Protein AF-G0HT87-F1 (afdb_monomer_lite)

Sequence (83 aa):
MYDTCTDRVRHMQLLFAFGRKDVFPVGDLGIRKGFEAVVGDGYSRAEMREYAERWSPYRSYASLYLWRASEDIAESVAEVRED

Foldseek 3Di:
DDDLVVLQVVLVCCLPVVVQQAGDSLSDPLLVQLCCQPVNDDDDSVRVVVVLCVVPPRSSVVSVNSNVSSPPPVVVVVVVPPD

Organism: Haloarcula hispanica (strain ATCC 33960 / DSM 4426 / JCM 8911 / NBRC 102182 / NCIMB 2187 / VKM B-1755) (NCBI:txid634497)

Radius of gyration: 14.2 Å; chains: 1; bounding box: 32×31×48 Å

Secondary structure (DSSP, 8-state):
---HHHHHHHHHHHHHTS--SS---TT-HHHHHHHHHHH-S---HHHHHHHHGGGTT-HHHHHHHHHHHHS-HHHHHHHTT--

pLDDT: mean 70.92, std 14.62, range [43.72, 87.88]

InterPro domains:
  IPR011257 DNA glycosylase [SSF48150] (12-68)
  IPR051912 Alkylbase DNA Glycosylase/Transcriptional Activator [PTHR43003] (11-71)

Structure (mmCIF, N/CA/C/O backbone):
data_AF-G0HT87-F1
#
_entry.id   AF-G0HT87-F1
#
loop_
_atom_site.group_PDB
_atom_site.id
_atom_site.type_symbol
_atom_site.label_atom_id
_atom_site.label_alt_id
_atom_site.label_comp_id
_atom_site.label_asym_id
_atom_site.label_entity_id
_atom_site.label_seq_id
_atom_site.pdbx_PDB_ins_code
_atom_site.Cartn_x
_atom_site.Cartn_y
_atom_site.Cartn_z
_atom_site.occupancy
_atom_site.B_iso_or_equiv
_atom_site.auth_seq_id
_atom_site.auth_comp_id
_atom_site.auth_asym_id
_atom_site.auth_atom_id
_atom_site.pdbx_PDB_model_num
ATOM 1 N N . MET A 1 1 ? 5.491 -5.768 23.086 1.00 43.72 1 MET A N 1
ATOM 2 C CA . MET A 1 1 ? 6.728 -5.642 22.293 1.00 43.72 1 MET A CA 1
ATOM 3 C C . MET A 1 1 ? 6.874 -6.914 21.478 1.00 43.72 1 MET A C 1
ATOM 5 O O . MET A 1 1 ? 7.333 -7.908 22.018 1.00 43.72 1 MET A O 1
ATOM 9 N N . TYR A 1 2 ? 6.355 -6.926 20.250 1.00 47.50 2 TYR A N 1
ATOM 10 C CA . TYR A 1 2 ? 6.555 -8.035 19.315 1.00 47.50 2 TYR A CA 1
ATOM 11 C C . TYR A 1 2 ? 7.663 -7.632 18.346 1.00 47.50 2 TYR A C 1
ATOM 13 O O . TYR A 1 2 ? 7.717 -6.486 17.903 1.00 47.50 2 TYR A O 1
ATOM 21 N N . ASP A 1 3 ? 8.591 -8.556 18.127 1.00 46.28 3 ASP A N 1
ATOM 22 C CA . ASP A 1 3 ? 9.778 -8.358 17.311 1.00 46.28 3 ASP A CA 1
ATOM 23 C C . ASP A 1 3 ? 9.391 -8.251 15.825 1.00 46.28 3 ASP A C 1
ATOM 25 O O . ASP A 1 3 ? 8.741 -9.144 15.270 1.00 46.28 3 ASP A O 1
ATOM 29 N N . THR A 1 4 ? 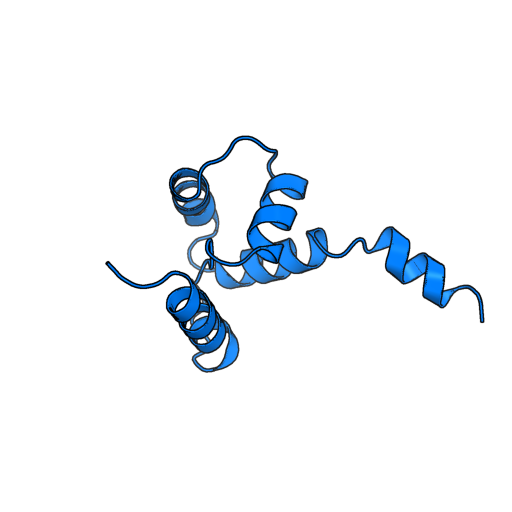9.810 -7.161 15.177 1.00 55.06 4 THR A N 1
ATOM 30 C CA . THR A 1 4 ? 9.544 -6.839 13.764 1.00 55.06 4 THR A CA 1
ATOM 31 C C . THR A 1 4 ? 9.932 -7.950 12.782 1.00 55.06 4 THR A C 1
ATOM 33 O O . THR A 1 4 ? 9.389 -8.005 11.678 1.00 55.06 4 THR A O 1
ATOM 36 N N . CYS A 1 5 ? 10.841 -8.858 13.157 1.00 49.38 5 CYS A N 1
ATOM 37 C CA . CYS A 1 5 ? 11.205 -10.006 12.336 1.00 49.38 5 CYS A CA 1
ATOM 38 C C . CYS A 1 5 ? 10.070 -11.039 12.256 1.00 49.38 5 CYS A C 1
ATOM 40 O O . CYS A 1 5 ? 9.776 -11.543 11.171 1.00 49.38 5 CYS A O 1
ATOM 42 N N . THR A 1 6 ? 9.382 -11.300 13.374 1.00 54.19 6 THR A N 1
ATOM 43 C CA . THR A 1 6 ? 8.295 -12.297 13.453 1.00 54.19 6 THR A CA 1
ATOM 44 C C . THR A 1 6 ? 7.027 -11.803 12.765 1.00 54.19 6 THR A C 1
ATOM 46 O O . THR A 1 6 ? 6.300 -12.586 12.146 1.00 54.19 6 THR A O 1
ATOM 49 N N . ASP A 1 7 ? 6.779 -10.493 12.822 1.00 56.25 7 ASP A N 1
ATOM 50 C CA . ASP A 1 7 ? 5.633 -9.886 12.155 1.00 56.25 7 ASP A CA 1
ATOM 51 C C . ASP A 1 7 ? 5.671 -10.149 10.647 1.00 56.25 7 ASP A C 1
ATOM 53 O O . ASP A 1 7 ? 4.690 -10.645 10.095 1.00 56.25 7 ASP A O 1
ATOM 57 N N . ARG A 1 8 ? 6.802 -9.926 9.971 1.00 54.34 8 ARG A N 1
ATOM 58 C CA . ARG A 1 8 ? 6.920 -10.157 8.519 1.00 54.34 8 ARG A CA 1
ATOM 59 C C . ARG A 1 8 ? 6.498 -11.573 8.108 1.00 54.34 8 ARG A C 1
ATOM 61 O O . ARG A 1 8 ? 5.693 -11.722 7.193 1.00 54.34 8 ARG A O 1
ATOM 68 N N . VAL A 1 9 ? 6.970 -12.603 8.811 1.00 53.50 9 VAL A N 1
ATOM 69 C CA . VAL A 1 9 ? 6.679 -14.006 8.460 1.00 53.50 9 VAL A CA 1
ATOM 70 C C . VAL A 1 9 ? 5.200 -14.345 8.680 1.00 53.50 9 VAL A C 1
ATOM 72 O O . VAL A 1 9 ? 4.593 -15.016 7.847 1.00 53.50 9 VAL A O 1
ATOM 75 N N . ARG A 1 10 ? 4.578 -13.812 9.743 1.00 54.97 10 ARG A N 1
ATOM 76 C CA . ARG A 1 10 ? 3.134 -13.980 9.986 1.00 54.97 10 ARG A CA 1
ATOM 77 C C . ARG A 1 10 ? 2.276 -13.331 8.906 1.00 54.97 10 ARG A C 1
ATOM 79 O O . ARG A 1 10 ? 1.323 -13.954 8.447 1.00 54.97 10 ARG A O 1
ATOM 86 N N . HIS A 1 11 ? 2.582 -12.096 8.506 1.00 56.03 11 HIS A N 1
ATOM 87 C CA . HIS A 1 11 ? 1.792 -11.402 7.484 1.00 56.03 11 HIS A CA 1
ATOM 88 C C . HIS A 1 11 ? 1.924 -12.098 6.118 1.00 56.03 11 HIS A C 1
ATOM 90 O O . HIS A 1 11 ? 0.924 -12.249 5.419 1.00 56.03 11 HIS A O 1
ATOM 96 N N . MET A 1 12 ? 3.117 -12.605 5.786 1.00 60.28 12 MET A N 1
ATOM 97 C CA . MET A 1 12 ? 3.352 -13.413 4.583 1.00 60.28 12 MET A CA 1
ATOM 98 C C . MET A 1 12 ? 2.601 -14.755 4.627 1.00 60.28 12 MET A C 1
ATOM 100 O O . MET A 1 12 ? 1.925 -15.106 3.663 1.00 60.28 12 MET A O 1
ATOM 104 N N . GLN A 1 13 ? 2.616 -15.483 5.754 1.00 55.38 13 GLN A N 1
ATOM 105 C CA . GLN A 1 13 ? 1.796 -16.695 5.910 1.00 55.38 13 GLN A CA 1
ATOM 106 C C . GLN A 1 13 ? 0.289 -16.399 5.815 1.00 55.38 13 GLN A C 1
ATOM 108 O O . GLN A 1 13 ? -0.458 -17.201 5.263 1.00 55.38 13 GLN A O 1
ATOM 113 N N . LEU A 1 14 ? -0.192 -15.255 6.305 1.00 55.88 14 LEU A N 1
ATOM 114 C CA . LEU A 1 14 ? -1.611 -14.890 6.193 1.00 55.88 14 LEU A CA 1
ATOM 115 C C . LEU A 1 14 ? -2.030 -14.530 4.759 1.00 55.88 14 LEU A C 1
ATOM 117 O O . LEU A 1 14 ? -3.155 -14.848 4.367 1.00 55.88 14 LEU A O 1
ATOM 121 N N . LEU A 1 15 ? -1.133 -13.909 3.988 1.00 52.88 15 LEU A N 1
ATOM 122 C CA . LEU A 1 15 ? -1.343 -13.607 2.572 1.00 52.88 15 LEU A CA 1
ATOM 123 C C . LEU A 1 15 ? -1.350 -14.872 1.705 1.00 52.88 15 LEU A C 1
ATOM 125 O O . LEU A 1 15 ? -2.260 -15.044 0.899 1.00 52.88 15 LEU A O 1
ATOM 129 N N . PHE A 1 16 ? -0.375 -15.767 1.893 1.00 51.84 16 PHE A N 1
ATOM 130 C CA . PHE A 1 16 ? -0.156 -16.898 0.984 1.00 51.84 16 PHE A CA 1
ATOM 131 C C . PHE A 1 16 ? -0.721 -18.240 1.476 1.00 51.84 16 PHE A C 1
ATOM 133 O O . PHE A 1 16 ? -1.142 -19.044 0.652 1.00 51.84 16 PHE A O 1
ATOM 140 N N . ALA A 1 17 ? -0.776 -18.494 2.791 1.00 47.94 17 ALA A N 1
ATOM 141 C CA . ALA A 1 17 ? -1.214 -19.785 3.345 1.00 47.94 17 ALA A CA 1
ATOM 142 C C . ALA A 1 17 ? -2.685 -19.809 3.806 1.00 47.94 17 ALA A C 1
ATOM 144 O O . ALA A 1 17 ? -3.304 -20.868 3.776 1.00 47.94 17 ALA A O 1
ATOM 145 N N . PHE A 1 18 ? -3.266 -18.669 4.209 1.00 53.19 18 PHE A N 1
ATOM 146 C CA . PHE A 1 18 ? -4.665 -18.596 4.679 1.00 53.19 18 PHE A CA 1
ATOM 147 C C . PHE A 1 18 ? -5.614 -17.809 3.764 1.00 53.19 18 PHE A C 1
ATOM 149 O O . PHE A 1 18 ? -6.811 -17.750 4.044 1.00 53.19 18 PHE A O 1
ATOM 156 N N . GLY A 1 19 ? -5.114 -17.200 2.683 1.00 54.12 19 GLY A N 1
ATOM 157 C CA . GLY A 1 19 ? -5.953 -16.504 1.704 1.00 54.12 19 GLY A CA 1
ATOM 158 C C . GLY A 1 19 ? -6.787 -15.363 2.298 1.00 54.12 19 GLY A C 1
ATOM 159 O O . GLY A 1 19 ? -7.884 -15.077 1.810 1.00 54.12 19 GLY A O 1
ATOM 160 N N . ARG A 1 20 ? -6.315 -14.709 3.373 1.00 57.66 20 ARG A N 1
ATOM 161 C CA . ARG A 1 20 ? -7.021 -13.539 3.910 1.00 57.66 20 ARG A CA 1
ATOM 162 C C . ARG A 1 20 ? -6.937 -12.406 2.888 1.00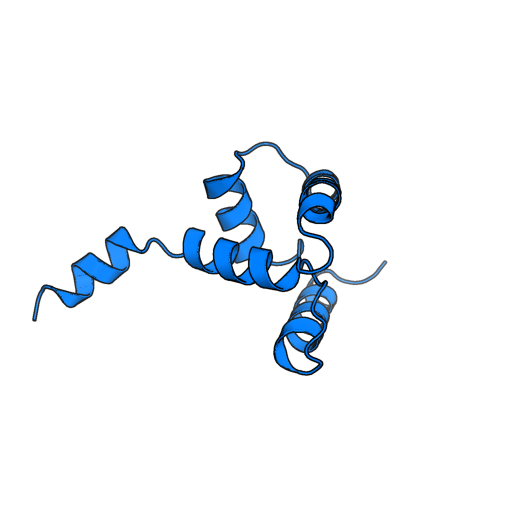 57.66 20 ARG A C 1
ATOM 164 O O . ARG A 1 20 ? -5.858 -11.919 2.562 1.00 57.66 20 ARG A O 1
ATOM 171 N N . LYS A 1 21 ? -8.105 -11.970 2.414 1.00 58.28 21 LYS A N 1
ATOM 172 C CA . LYS A 1 21 ? -8.261 -10.946 1.366 1.00 58.28 21 LYS A CA 1
ATOM 173 C C . LYS A 1 21 ? -7.836 -9.536 1.802 1.00 58.28 21 LYS A C 1
ATOM 175 O O . LYS A 1 21 ? -7.685 -8.663 0.954 1.00 58.28 21 LYS A O 1
ATOM 180 N N . ASP A 1 22 ? -7.605 -9.337 3.101 1.00 68.31 22 ASP A N 1
ATOM 181 C CA . ASP A 1 22 ? -7.531 -8.012 3.709 1.00 68.31 22 ASP A CA 1
ATOM 182 C C . ASP A 1 22 ? -6.308 -7.797 4.628 1.00 68.31 22 ASP A C 1
ATOM 184 O O . ASP A 1 22 ? -6.435 -7.361 5.777 1.00 68.31 22 ASP A O 1
ATOM 188 N N . VAL A 1 23 ? -5.109 -8.133 4.137 1.00 72.12 23 VAL A N 1
ATOM 189 C CA . VAL A 1 23 ? -3.839 -8.007 4.877 1.00 72.12 23 VAL A CA 1
ATOM 190 C C . VAL A 1 23 ? -2.915 -7.007 4.185 1.00 72.12 23 VAL A C 1
ATOM 192 O O . VAL A 1 23 ? -2.677 -7.119 2.989 1.00 72.12 23 VAL A O 1
ATOM 195 N N . PHE A 1 24 ? -2.355 -6.068 4.955 1.00 79.31 24 PHE A N 1
ATOM 196 C CA . PHE A 1 24 ? -1.363 -5.097 4.483 1.00 79.31 24 PHE A CA 1
ATOM 197 C C . PHE A 1 24 ? -0.066 -5.174 5.321 1.00 79.31 24 PHE A C 1
ATOM 199 O O . PHE A 1 24 ? -0.012 -4.635 6.434 1.00 79.31 24 PHE A O 1
ATOM 206 N N . PRO A 1 25 ? 0.987 -5.863 4.839 1.00 78.38 25 PRO A N 1
ATOM 207 C CA . PRO A 1 25 ? 2.261 -6.003 5.546 1.00 78.38 25 PRO A CA 1
ATOM 208 C C . PRO A 1 25 ? 3.117 -4.728 5.494 1.00 78.38 25 PRO A C 1
ATOM 210 O O . PRO A 1 25 ? 4.104 -4.648 4.772 1.00 78.38 25 PRO A O 1
ATOM 213 N N . VAL A 1 26 ? 2.826 -3.740 6.343 1.00 81.88 26 VAL A N 1
ATOM 214 C CA . VAL A 1 26 ? 3.671 -2.526 6.436 1.00 81.88 26 VAL A CA 1
ATOM 215 C C . VAL A 1 26 ? 5.103 -2.809 6.931 1.00 81.88 26 VAL A C 1
ATOM 217 O O . VAL A 1 26 ? 5.975 -1.948 6.869 1.00 81.88 26 VAL A O 1
ATOM 220 N N . GLY A 1 27 ? 5.349 -4.000 7.488 1.00 78.88 27 GLY A N 1
ATOM 221 C CA . GLY A 1 27 ? 6.683 -4.449 7.896 1.00 78.88 27 GLY A CA 1
ATOM 222 C C . GLY A 1 27 ? 7.559 -4.922 6.733 1.00 78.88 27 GLY A C 1
ATOM 223 O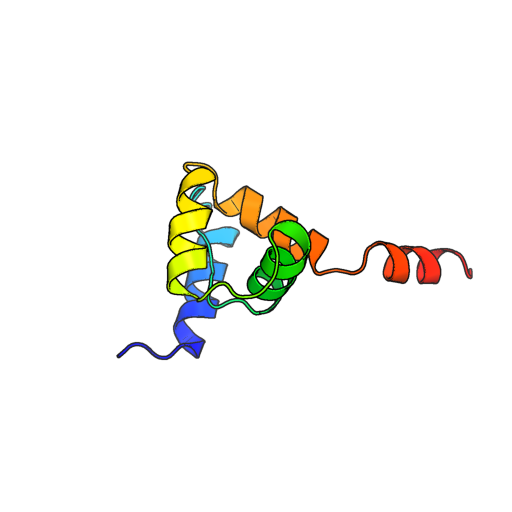 O . GLY A 1 27 ? 8.749 -5.151 6.936 1.00 78.88 27 GLY A O 1
ATOM 224 N N . ASP A 1 28 ? 6.991 -5.080 5.537 1.00 82.44 28 ASP A N 1
ATOM 225 C CA . ASP A 1 28 ? 7.722 -5.523 4.359 1.00 82.44 28 ASP A CA 1
ATOM 226 C C . ASP A 1 28 ? 8.418 -4.350 3.649 1.00 82.44 28 ASP A C 1
ATOM 228 O O . ASP A 1 28 ? 7.817 -3.301 3.410 1.00 82.44 28 ASP A O 1
ATOM 232 N N . LEU A 1 29 ? 9.704 -4.513 3.323 1.00 80.19 29 LEU A N 1
ATOM 233 C CA . LEU A 1 29 ? 10.493 -3.453 2.690 1.00 80.19 29 LEU A CA 1
ATOM 234 C C . LEU A 1 29 ? 10.064 -3.206 1.237 1.00 80.19 29 LEU A C 1
ATOM 236 O O . LEU A 1 29 ? 10.067 -2.055 0.810 1.00 80.19 29 LEU A O 1
ATOM 240 N N . GLY A 1 30 ? 9.674 -4.252 0.504 1.00 81.88 30 GLY A N 1
ATOM 241 C CA . GLY A 1 30 ? 9.180 -4.133 -0.868 1.00 81.88 30 GLY A CA 1
ATOM 242 C C . GLY A 1 30 ? 7.854 -3.381 -0.916 1.00 81.88 30 GLY A C 1
ATOM 243 O O . GLY A 1 30 ? 7.705 -2.459 -1.707 1.00 81.88 30 GLY A O 1
ATOM 244 N N . ILE A 1 31 ? 6.933 -3.670 0.010 1.00 84.38 31 ILE A N 1
ATOM 245 C CA . ILE A 1 31 ? 5.673 -2.914 0.118 1.00 84.38 31 ILE A CA 1
ATOM 246 C C . ILE A 1 31 ? 5.928 -1.448 0.431 1.00 84.38 31 ILE A C 1
ATOM 248 O O . ILE A 1 31 ? 5.290 -0.591 -0.167 1.00 84.38 31 ILE A O 1
ATOM 252 N N . ARG A 1 32 ? 6.843 -1.144 1.354 1.00 85.94 32 ARG A N 1
ATOM 253 C CA . ARG A 1 32 ? 7.153 0.247 1.706 1.00 85.94 32 ARG A CA 1
ATOM 254 C C . ARG A 1 32 ? 7.744 1.011 0.526 1.00 85.94 32 ARG A C 1
ATOM 256 O O . ARG A 1 32 ? 7.256 2.088 0.220 1.00 85.94 32 ARG A O 1
ATOM 263 N N . LYS A 1 33 ? 8.714 0.420 -0.176 1.00 84.56 33 LYS A N 1
ATOM 264 C CA . LYS A 1 33 ? 9.303 1.013 -1.385 1.00 84.56 33 LYS A CA 1
ATOM 265 C C . LYS A 1 33 ? 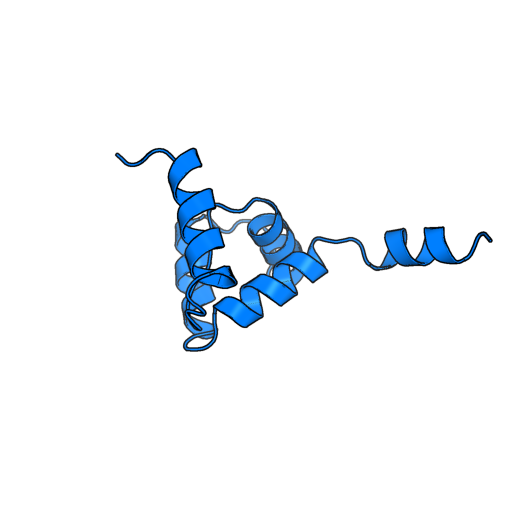8.277 1.181 -2.505 1.00 84.56 33 LYS A C 1
ATOM 267 O O . LYS A 1 33 ? 8.207 2.238 -3.115 1.00 84.56 33 LYS A O 1
ATOM 272 N N . GLY A 1 34 ? 7.447 0.168 -2.744 1.00 86.06 34 GLY A N 1
ATOM 273 C CA . GLY A 1 34 ? 6.371 0.240 -3.731 1.00 86.06 34 GLY A CA 1
ATOM 274 C C . GLY A 1 34 ? 5.314 1.281 -3.370 1.00 86.06 34 GLY A C 1
ATOM 275 O O . GLY A 1 34 ? 4.804 1.978 -4.239 1.00 86.06 34 GLY A O 1
ATOM 276 N N . PHE A 1 35 ? 5.001 1.425 -2.080 1.00 87.88 35 PHE A N 1
ATOM 277 C CA . PHE A 1 35 ? 4.103 2.466 -1.586 1.00 87.88 35 PHE A CA 1
ATOM 278 C C . PHE A 1 35 ? 4.696 3.852 -1.824 1.00 87.88 35 PHE A C 1
ATOM 280 O O . PHE A 1 35 ? 4.003 4.716 -2.344 1.00 87.88 35 PHE A O 1
ATOM 287 N N . GLU A 1 36 ? 5.973 4.047 -1.504 1.00 87.31 36 GLU A N 1
ATOM 288 C CA . GLU A 1 36 ? 6.686 5.301 -1.758 1.00 87.31 36 GLU A CA 1
ATOM 289 C C . GLU A 1 36 ? 6.719 5.638 -3.259 1.00 87.31 36 GLU A C 1
ATOM 291 O O . GLU A 1 36 ? 6.471 6.781 -3.633 1.00 87.31 36 GLU A O 1
ATOM 296 N N . ALA A 1 37 ? 6.909 4.641 -4.129 1.00 85.25 37 ALA A N 1
ATOM 297 C CA . ALA A 1 37 ? 6.896 4.820 -5.581 1.00 85.25 37 ALA A CA 1
ATOM 298 C C . ALA A 1 37 ? 5.512 5.196 -6.151 1.00 85.25 37 ALA A C 1
ATOM 300 O O . ALA A 1 37 ? 5.426 5.954 -7.114 1.00 85.25 37 ALA A O 1
ATOM 301 N N . VAL A 1 38 ? 4.424 4.668 -5.578 1.00 85.50 38 VAL A N 1
ATOM 302 C CA . VAL A 1 38 ? 3.055 4.860 -6.098 1.00 85.50 38 VAL A CA 1
ATOM 303 C C . VAL A 1 38 ? 2.330 6.043 -5.445 1.00 85.50 38 VAL A C 1
ATOM 305 O O . VAL A 1 38 ? 1.555 6.730 -6.106 1.00 85.50 38 VAL A O 1
ATOM 308 N N . VAL A 1 39 ? 2.537 6.263 -4.145 1.00 85.50 39 VAL A N 1
ATOM 309 C CA . VAL A 1 39 ? 1.789 7.233 -3.321 1.00 85.50 39 VAL A CA 1
ATOM 310 C C . VAL A 1 39 ? 2.639 8.453 -2.949 1.00 85.50 39 VAL A C 1
ATOM 312 O O . VAL A 1 39 ? 2.083 9.523 -2.700 1.00 85.50 39 VAL A O 1
ATOM 315 N N . GLY A 1 40 ? 3.965 8.318 -2.945 1.00 82.31 40 GLY A N 1
ATOM 316 C CA . GLY A 1 40 ? 4.909 9.356 -2.536 1.00 82.31 40 GLY A CA 1
ATOM 317 C C . GLY A 1 40 ? 5.635 9.021 -1.234 1.00 82.31 40 GLY A C 1
ATOM 318 O O . GLY A 1 40 ? 5.234 8.135 -0.474 1.00 82.31 40 GLY A O 1
ATOM 319 N N . ASP A 1 41 ? 6.725 9.737 -0.983 1.00 83.75 41 ASP A N 1
ATOM 320 C CA . ASP A 1 41 ? 7.559 9.589 0.204 1.00 83.75 41 ASP A CA 1
ATOM 321 C C . ASP A 1 41 ? 6.997 10.352 1.421 1.00 83.75 41 ASP A C 1
ATOM 323 O O . ASP A 1 41 ? 5.969 11.026 1.364 1.00 83.75 41 ASP A O 1
ATOM 327 N N . GLY A 1 42 ? 7.642 10.184 2.580 1.00 84.75 42 GLY A N 1
ATOM 328 C CA . GLY A 1 42 ? 7.308 10.934 3.798 1.00 84.75 42 GLY A CA 1
ATOM 329 C C . GLY A 1 42 ? 6.231 10.322 4.699 1.00 84.75 42 GLY A C 1
ATOM 330 O O . GLY A 1 42 ? 5.979 10.863 5.773 1.00 84.75 42 GLY A O 1
ATOM 331 N N . TYR A 1 43 ? 5.644 9.178 4.337 1.00 86.50 43 TYR A N 1
ATOM 332 C CA . TYR A 1 43 ? 4.665 8.488 5.184 1.00 86.50 43 TYR A CA 1
ATOM 333 C C . TYR A 1 43 ? 5.333 7.607 6.250 1.00 86.50 43 TYR A C 1
ATOM 335 O O . TYR A 1 43 ? 6.206 6.779 5.974 1.00 86.50 43 TYR A O 1
ATOM 343 N N . SER A 1 44 ? 4.874 7.717 7.493 1.00 87.62 44 SER A N 1
ATOM 344 C CA . SER A 1 44 ? 5.223 6.797 8.573 1.00 87.62 44 SER A CA 1
ATOM 345 C C . SER A 1 44 ? 4.521 5.442 8.415 1.00 87.62 44 SER A C 1
ATOM 347 O O . SER A 1 44 ? 3.514 5.290 7.727 1.00 87.62 44 SER A O 1
ATOM 349 N N . ARG A 1 45 ? 5.001 4.421 9.140 1.00 83.81 45 ARG A N 1
ATOM 350 C CA . ARG A 1 45 ? 4.359 3.089 9.156 1.00 83.81 45 ARG A CA 1
ATOM 351 C C . ARG A 1 45 ? 2.913 3.116 9.665 1.00 83.81 45 ARG A C 1
ATOM 353 O O . ARG A 1 45 ? 2.168 2.180 9.391 1.00 83.81 45 ARG A O 1
ATOM 360 N N . ALA A 1 46 ? 2.545 4.111 10.471 1.00 83.56 46 ALA A N 1
ATOM 361 C CA . ALA A 1 46 ? 1.175 4.278 10.942 1.00 83.56 46 ALA A CA 1
ATOM 362 C C . ALA A 1 46 ? 0.305 4.871 9.828 1.00 83.56 46 ALA A C 1
ATOM 364 O O . ALA A 1 46 ? -0.704 4.273 9.470 1.00 83.56 46 ALA A O 1
ATOM 365 N N . GLU A 1 47 ? 0.772 5.944 9.191 1.00 87.25 47 GLU A N 1
ATOM 366 C CA . GLU A 1 47 ? 0.061 6.604 8.090 1.00 87.25 47 GLU A CA 1
ATOM 367 C C . GLU A 1 47 ? -0.103 5.683 6.875 1.00 87.25 47 GLU A C 1
ATOM 369 O O . GLU A 1 47 ? -1.164 5.653 6.262 1.00 87.25 47 GLU A O 1
ATOM 374 N N . MET A 1 48 ? 0.893 4.844 6.568 1.00 86.38 48 MET A N 1
ATOM 375 C CA . MET A 1 48 ? 0.765 3.814 5.529 1.00 86.38 48 MET A CA 1
ATOM 376 C C . MET A 1 48 ? -0.357 2.809 5.839 1.00 86.38 48 MET A C 1
ATOM 378 O O . MET A 1 48 ? -1.039 2.349 4.925 1.00 86.38 48 MET A O 1
ATOM 382 N N . ARG A 1 49 ? -0.570 2.451 7.116 1.00 84.44 49 ARG A N 1
ATOM 383 C CA . ARG A 1 49 ? -1.667 1.549 7.511 1.00 84.44 49 ARG A CA 1
ATOM 384 C C . ARG A 1 49 ? -3.026 2.226 7.387 1.00 84.44 49 ARG A C 1
ATOM 386 O O . ARG A 1 49 ? -3.947 1.590 6.886 1.00 84.44 49 ARG A O 1
ATOM 393 N N . GLU A 1 50 ? -3.131 3.481 7.814 1.00 87.69 50 GLU A N 1
ATOM 394 C CA . GLU A 1 50 ? -4.355 4.280 7.681 1.00 87.69 50 GLU A CA 1
ATOM 395 C C . GLU A 1 50 ? -4.709 4.496 6.207 1.00 87.69 50 GLU A C 1
ATOM 397 O O . GLU A 1 50 ? -5.845 4.285 5.790 1.00 87.69 50 GLU A O 1
ATOM 402 N N . TYR A 1 51 ? -3.720 4.818 5.371 1.00 87.25 51 TYR A N 1
ATOM 403 C CA . TYR A 1 51 ? -3.926 4.951 3.933 1.00 87.25 51 TYR A CA 1
ATOM 404 C C . TYR A 1 51 ? -4.417 3.641 3.308 1.00 87.25 51 TYR A C 1
ATOM 406 O O . TYR A 1 51 ? -5.340 3.644 2.489 1.00 87.25 51 TYR A O 1
ATOM 414 N N . ALA A 1 52 ? -3.839 2.510 3.723 1.00 84.50 52 ALA A N 1
ATOM 415 C CA . ALA A 1 52 ? -4.215 1.196 3.221 1.00 84.50 52 ALA A CA 1
ATOM 416 C C . ALA A 1 52 ? -5.667 0.805 3.552 1.00 84.50 52 ALA A C 1
ATOM 418 O O . ALA A 1 52 ? -6.206 -0.078 2.886 1.00 84.50 52 ALA A O 1
ATOM 419 N N . GLU A 1 53 ? -6.346 1.454 4.508 1.00 84.69 53 GLU A N 1
ATOM 420 C CA . GLU A 1 53 ? -7.779 1.223 4.760 1.00 84.69 53 GLU A CA 1
ATOM 421 C C . GLU A 1 53 ? -8.651 1.520 3.534 1.00 84.69 53 GLU A C 1
ATOM 423 O O . GLU A 1 53 ? -9.669 0.860 3.332 1.00 84.69 53 GLU A O 1
ATOM 428 N N . ARG A 1 54 ? -8.211 2.423 2.647 1.00 85.94 54 ARG A N 1
ATOM 429 C CA . ARG A 1 54 ? -8.892 2.729 1.375 1.00 85.94 54 ARG A CA 1
ATOM 430 C C . ARG A 1 54 ? -8.971 1.534 0.429 1.00 85.94 54 ARG A C 1
ATOM 432 O O . ARG A 1 54 ? -9.833 1.504 -0.443 1.00 85.94 54 ARG A O 1
ATOM 439 N N . TRP A 1 55 ? -8.074 0.561 0.585 1.00 82.69 55 TRP A N 1
ATOM 440 C CA . TRP A 1 55 ? -8.049 -0.660 -0.220 1.00 82.69 55 TRP A CA 1
ATOM 441 C C . TRP A 1 55 ? -8.839 -1.808 0.420 1.00 82.69 55 TRP A C 1
ATOM 443 O O . TRP A 1 55 ? -8.845 -2.918 -0.110 1.00 82.69 55 TRP A O 1
ATOM 453 N N . SER A 1 56 ? -9.519 -1.567 1.545 1.00 79.94 56 SER A N 1
ATOM 454 C CA . SER A 1 56 ? -10.458 -2.521 2.139 1.00 79.94 56 SER A CA 1
ATOM 455 C C . SER A 1 56 ? -11.642 -2.787 1.193 1.00 79.94 56 SER A C 1
ATOM 457 O O . SER A 1 56 ? -12.126 -1.851 0.552 1.00 79.94 56 SER A O 1
ATOM 459 N N . PRO A 1 57 ? -12.140 -4.036 1.073 1.00 79.69 57 PRO A N 1
ATOM 460 C CA . PRO A 1 57 ? -11.753 -5.254 1.805 1.00 79.69 57 PRO A CA 1
ATOM 461 C C . PRO A 1 57 ? -10.680 -6.106 1.092 1.00 79.69 57 PRO A C 1
ATOM 463 O O . PRO A 1 57 ? -10.555 -7.304 1.352 1.00 79.69 57 PRO A O 1
ATOM 466 N N . TYR A 1 58 ? -9.944 -5.515 0.148 1.00 80.62 58 TYR A N 1
ATOM 467 C CA . TYR A 1 58 ? -9.035 -6.189 -0.782 1.00 80.62 58 TYR A CA 1
ATOM 468 C C . TYR A 1 58 ? -7.580 -5.710 -0.643 1.00 80.62 58 TYR A C 1
ATOM 470 O O . TYR A 1 58 ? -6.831 -5.685 -1.624 1.00 80.62 58 TYR A O 1
ATOM 478 N N . ARG A 1 59 ? -7.148 -5.356 0.577 1.00 81.81 59 ARG A N 1
ATOM 479 C CA . ARG A 1 59 ? -5.798 -4.818 0.845 1.00 81.81 59 ARG A CA 1
ATOM 480 C C . ARG A 1 59 ? -4.671 -5.738 0.372 1.00 81.81 59 ARG A C 1
ATOM 482 O O . ARG A 1 59 ? -3.629 -5.250 -0.058 1.00 81.81 59 ARG A O 1
ATOM 489 N N . SER A 1 60 ? -4.909 -7.049 0.356 1.00 76.31 60 SER A N 1
ATOM 490 C CA . SER A 1 60 ? -3.942 -8.037 -0.127 1.00 76.31 60 SER A CA 1
ATOM 491 C C . SER A 1 60 ? -3.607 -7.862 -1.613 1.00 76.31 60 SER A C 1
ATOM 493 O O . SER A 1 60 ? -2.465 -8.073 -2.012 1.00 76.31 60 SER A O 1
ATOM 495 N N . TYR A 1 61 ? -4.570 -7.433 -2.438 1.00 80.75 61 TYR A N 1
ATOM 496 C CA . TYR A 1 61 ? -4.313 -7.154 -3.854 1.00 80.75 61 TYR A CA 1
ATOM 497 C C . TYR A 1 61 ? -3.453 -5.906 -4.021 1.00 80.75 61 TYR A C 1
ATOM 499 O O . TYR A 1 61 ? -2.512 -5.928 -4.809 1.00 80.75 61 TYR A O 1
ATOM 507 N N . ALA A 1 62 ? -3.720 -4.852 -3.246 1.00 83.69 62 ALA A N 1
ATOM 508 C CA . ALA A 1 62 ? -2.879 -3.661 -3.253 1.00 83.69 62 ALA A CA 1
ATOM 509 C C . ALA A 1 62 ? -1.429 -4.011 -2.886 1.00 83.69 62 ALA A C 1
ATOM 511 O O . ALA A 1 62 ? -0.515 -3.618 -3.598 1.00 83.69 62 ALA A O 1
ATOM 512 N N . SER A 1 63 ? -1.210 -4.844 -1.863 1.00 83.25 63 SER A N 1
ATOM 513 C CA . SER A 1 63 ? 0.129 -5.334 -1.509 1.00 83.25 63 SER A CA 1
ATOM 514 C C . SER A 1 63 ? 0.855 -6.042 -2.661 1.00 83.25 63 SER A C 1
ATOM 516 O O . SER A 1 63 ? 2.040 -5.791 -2.860 1.00 83.25 63 SER A O 1
ATOM 518 N N . LEU A 1 64 ? 0.155 -6.860 -3.458 1.00 82.50 64 LEU A N 1
ATOM 519 C CA . LEU A 1 64 ? 0.739 -7.505 -4.644 1.00 82.50 64 LEU A CA 1
ATOM 520 C C . LEU A 1 64 ? 1.157 -6.487 -5.713 1.00 82.50 64 LEU A C 1
ATOM 522 O O . LEU A 1 64 ? 2.229 -6.618 -6.301 1.00 82.50 64 LEU A O 1
ATOM 526 N N . TYR A 1 65 ? 0.325 -5.474 -5.966 1.00 82.69 65 TYR A N 1
ATOM 527 C CA . TYR A 1 65 ? 0.652 -4.418 -6.926 1.00 82.69 65 TYR A CA 1
ATOM 528 C C . TYR A 1 65 ? 1.808 -3.542 -6.448 1.00 82.69 65 TYR A C 1
ATOM 530 O O . TYR A 1 65 ? 2.651 -3.176 -7.257 1.00 82.69 65 TYR A O 1
ATOM 538 N N . LEU A 1 66 ? 1.893 -3.256 -5.148 1.00 84.81 66 LEU A N 1
ATOM 539 C CA . LEU A 1 66 ? 3.008 -2.498 -4.582 1.00 84.81 66 LEU A CA 1
ATOM 540 C C . LEU A 1 66 ? 4.326 -3.266 -4.688 1.00 84.81 66 LEU A C 1
ATOM 542 O O . LEU A 1 66 ? 5.338 -2.665 -5.025 1.00 84.81 66 LEU A O 1
ATOM 546 N N . TRP A 1 67 ? 4.327 -4.588 -4.486 1.00 82.44 67 TRP A N 1
ATOM 547 C CA . TRP A 1 67 ? 5.526 -5.388 -4.758 1.00 82.44 67 TRP A CA 1
ATOM 548 C C . TRP A 1 67 ? 5.967 -5.294 -6.210 1.00 82.44 67 TRP A C 1
ATOM 550 O O . TRP A 1 67 ? 7.136 -5.029 -6.465 1.00 82.44 67 TRP A O 1
ATOM 560 N N . ARG A 1 68 ? 5.032 -5.413 -7.154 1.00 79.62 68 ARG A N 1
ATOM 561 C CA . ARG A 1 68 ? 5.346 -5.259 -8.580 1.00 79.62 68 ARG A CA 1
ATOM 562 C C . ARG A 1 68 ? 5.784 -3.851 -8.960 1.00 79.62 68 ARG A C 1
ATOM 564 O O . ARG A 1 68 ? 6.543 -3.705 -9.898 1.00 79.62 68 ARG A O 1
ATOM 571 N N . ALA A 1 69 ? 5.297 -2.828 -8.263 1.00 77.12 69 ALA A N 1
ATOM 572 C CA . ALA A 1 69 ? 5.741 -1.452 -8.465 1.00 77.12 69 ALA A CA 1
ATOM 573 C C . ALA A 1 69 ? 7.132 -1.194 -7.862 1.00 77.12 69 ALA A C 1
ATOM 575 O O . ALA A 1 69 ? 7.811 -0.267 -8.282 1.00 77.12 69 ALA A O 1
ATOM 576 N N . SER A 1 70 ? 7.541 -1.989 -6.866 1.00 70.75 70 SER A N 1
ATOM 577 C CA . SER A 1 70 ? 8.896 -1.947 -6.306 1.00 70.75 70 SER A CA 1
ATOM 578 C C . SER A 1 70 ? 9.915 -2.729 -7.136 1.00 70.75 70 SER A C 1
ATOM 580 O O . SER A 1 70 ? 11.109 -2.464 -7.032 1.00 70.75 70 SER A O 1
ATOM 582 N N . GLU A 1 71 ? 9.452 -3.696 -7.929 1.00 67.19 71 GLU A N 1
ATOM 583 C CA . GLU A 1 71 ? 10.253 -4.310 -8.980 1.00 67.19 71 GLU A CA 1
ATOM 584 C C . GLU A 1 71 ? 10.341 -3.302 -10.124 1.00 67.19 71 GLU A C 1
ATOM 586 O O . GLU A 1 71 ? 9.322 -2.884 -10.672 1.00 67.19 71 GLU A O 1
ATOM 591 N N . ASP A 1 72 ? 11.550 -2.874 -10.475 1.00 60.59 72 ASP A N 1
ATOM 592 C CA . ASP A 1 72 ? 11.758 -2.024 -11.641 1.00 60.59 72 ASP A CA 1
ATOM 593 C C . ASP A 1 72 ? 11.466 -2.867 -12.896 1.00 60.59 72 ASP A C 1
ATOM 595 O O . ASP A 1 72 ? 12.324 -3.556 -13.458 1.00 60.59 72 ASP A O 1
ATOM 599 N N . ILE A 1 73 ? 10.193 -2.893 -13.305 1.00 56.00 73 ILE A N 1
ATOM 600 C CA . ILE A 1 73 ? 9.725 -3.650 -14.476 1.00 56.00 73 ILE A CA 1
ATOM 601 C C . ILE A 1 73 ? 10.497 -3.193 -15.725 1.00 56.00 73 ILE A C 1
ATOM 603 O O . ILE A 1 73 ? 10.754 -3.986 -16.625 1.00 56.00 73 ILE A O 1
ATOM 607 N N . ALA A 1 74 ? 10.900 -1.920 -15.778 1.00 52.94 74 ALA A N 1
ATOM 608 C CA . ALA A 1 74 ? 11.679 -1.368 -16.880 1.00 52.94 74 ALA A CA 1
ATOM 609 C C . ALA A 1 74 ? 13.091 -1.975 -16.983 1.00 52.94 74 ALA A C 1
ATOM 611 O O . ALA A 1 74 ? 13.547 -2.246 -18.091 1.00 52.94 74 ALA A O 1
ATOM 612 N N . GLU A 1 75 ? 13.757 -2.223 -15.852 1.00 56.03 75 GLU A N 1
ATOM 613 C CA . GLU A 1 75 ? 15.108 -2.798 -15.804 1.00 56.03 75 GLU A CA 1
ATOM 614 C C . GLU A 1 75 ? 15.081 -4.301 -16.116 1.00 56.03 75 GLU A C 1
ATOM 616 O O . GLU A 1 75 ? 15.820 -4.789 -16.968 1.00 56.03 75 GLU A O 1
ATOM 621 N N . SER A 1 76 ? 14.130 -5.026 -15.526 1.00 50.28 76 SER A N 1
ATOM 622 C CA . SER A 1 76 ? 13.968 -6.473 -15.738 1.00 50.28 76 SER A CA 1
ATOM 623 C C . SER A 1 76 ? 13.523 -6.840 -17.162 1.00 50.28 76 SER A C 1
ATOM 625 O O . SER A 1 76 ? 13.888 -7.890 -17.685 1.00 50.28 76 SER A O 1
ATOM 627 N N . VAL A 1 77 ? 12.771 -5.970 -17.841 1.00 55.09 77 VAL A N 1
ATOM 628 C CA . VAL A 1 77 ? 12.396 -6.151 -19.255 1.00 55.09 77 VAL A CA 1
ATOM 629 C C . VAL A 1 77 ? 13.538 -5.780 -20.217 1.00 55.09 77 VAL A C 1
ATOM 631 O O . VAL A 1 77 ? 13.525 -6.229 -21.368 1.00 55.09 77 VAL A O 1
ATOM 634 N N . ALA A 1 78 ? 14.512 -4.978 -19.776 1.00 54.62 78 ALA A N 1
ATOM 635 C CA . ALA A 1 78 ? 15.710 -4.677 -20.557 1.00 54.62 78 ALA A C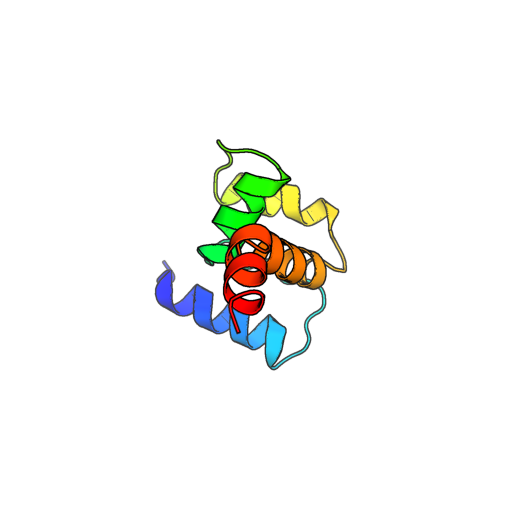A 1
ATOM 636 C C . ALA A 1 78 ? 16.663 -5.883 -20.611 1.00 54.62 78 ALA A C 1
ATOM 638 O O . ALA A 1 78 ? 17.149 -6.200 -21.692 1.00 54.62 78 ALA A O 1
ATOM 639 N N . GLU A 1 79 ? 16.837 -6.614 -19.503 1.00 55.38 79 GLU A N 1
ATOM 640 C CA . GLU A 1 79 ? 17.653 -7.843 -19.461 1.00 55.38 79 GLU A CA 1
ATOM 641 C C . GLU A 1 79 ? 17.142 -8.940 -20.410 1.00 55.38 79 GLU A C 1
ATOM 643 O O . GLU A 1 79 ? 17.929 -9.631 -21.044 1.00 55.38 79 GLU A O 1
ATOM 648 N N . VAL A 1 80 ? 15.823 -9.082 -20.570 1.00 59.66 80 VAL A N 1
ATOM 649 C CA . VAL A 1 80 ? 15.227 -10.152 -21.400 1.00 59.66 80 VAL A CA 1
ATOM 650 C C . VAL A 1 80 ? 15.395 -9.906 -22.910 1.00 59.66 80 VAL A C 1
ATOM 652 O O . VAL A 1 80 ? 15.128 -10.795 -23.713 1.00 59.66 80 VAL A O 1
ATOM 655 N N . ARG A 1 81 ? 15.801 -8.702 -23.335 1.00 54.94 81 ARG A N 1
ATOM 656 C CA . ARG A 1 81 ? 15.936 -8.350 -24.761 1.00 54.94 81 ARG A CA 1
ATOM 657 C C . ARG A 1 81 ? 17.346 -8.512 -25.331 1.00 54.94 81 ARG A C 1
ATOM 659 O O . ARG A 1 81 ? 17.510 -8.257 -26.522 1.00 54.94 81 ARG A O 1
ATOM 666 N N . GLU A 1 82 ? 18.327 -8.911 -24.526 1.00 53.88 82 GLU A N 1
ATOM 667 C CA . GLU A 1 82 ? 19.722 -9.069 -24.971 1.00 53.88 82 GLU A CA 1
ATOM 668 C C . GLU A 1 82 ? 20.111 -10.510 -25.375 1.00 53.88 82 GLU A C 1
ATOM 670 O O . GLU A 1 82 ? 21.289 -10.758 -25.623 1.00 53.88 82 GLU A O 1
ATOM 675 N N . ASP A 1 83 ? 19.144 -11.426 -25.524 1.00 46.28 83 ASP A N 1
ATOM 676 C CA . ASP A 1 83 ? 19.343 -12.776 -26.096 1.00 46.28 83 ASP A CA 1
ATOM 677 C C . ASP A 1 83 ? 18.873 -12.89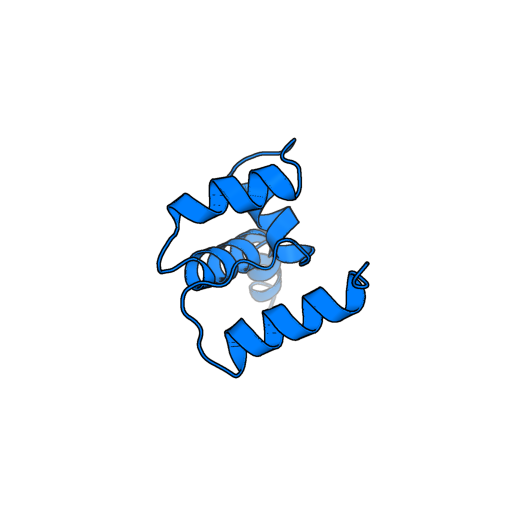2 -27.563 1.00 46.28 83 ASP A C 1
ATOM 679 O O . ASP A 1 83 ? 17.721 -12.492 -27.870 1.00 46.28 83 ASP A O 1
#